Protein AF-A0A0F9WFF9-F1 (afdb_monomer_lite)

Foldseek 3Di:
DKDKDWADKDKDFAADDDPDVPDPCPPVVRVVSVVVQVVCVVPPDDRTPDIDTDTDIFMADPPQRHGFDADPVRQTDPDPVSNVVVVVVVVVVVVVVVVVD

Organism: NCBI:txid412755

pLDDT: mean 79.67, std 13.4, range [52.25, 95.69]

Secondary structure (DSSP, 8-state):
-EEEEEEEEEEEEE------TT-S-HHHHHHHHHHHHHHHHHHT----SEEEEEEEEEEEETTT--B--B-TTS-B-S-HHHHHHHHHHHHHHHHHHHT--

Sequence (101 aa):
MKKTIQDNYRVEIYPAQLIISSVKDINEYDKDICQGILADINRHVDNIGEAEVVCDTKDICTHCESIWETEESGEPVCCNEAIHEWIKEQRKSDEKALLNE

Structure (mmCIF, N/CA/C/O backbone):
data_AF-A0A0F9WFF9-F1
#
_entry.id   AF-A0A0F9WFF9-F1
#
loop_
_atom_site.group_PDB
_atom_site.id
_atom_site.type_symbol
_atom_site.label_atom_id
_atom_site.label_alt_id
_atom_site.label_comp_id
_atom_site.label_asym_id
_atom_site.label_entity_id
_atom_site.label_seq_id
_atom_site.pdbx_PDB_ins_code
_atom_site.Cartn_x
_atom_site.Cartn_y
_atom_site.Cartn_z
_atom_site.occupancy
_atom_site.B_iso_or_equiv
_atom_site.auth_seq_id
_atom_site.auth_comp_id
_atom_site.auth_asym_id
_atom_site.auth_atom_id
_atom_site.pdbx_PDB_model_num
ATOM 1 N N . MET A 1 1 ? 8.803 -4.302 -19.859 1.00 83.94 1 MET A N 1
ATOM 2 C CA . MET A 1 1 ? 7.658 -3.392 -19.644 1.00 83.94 1 MET A CA 1
ATOM 3 C C . MET A 1 1 ? 7.264 -3.372 -18.164 1.00 83.94 1 MET A C 1
ATOM 5 O O . MET A 1 1 ? 7.398 -4.388 -17.485 1.00 83.94 1 MET A O 1
ATOM 9 N N . LYS A 1 2 ? 6.827 -2.210 -17.661 1.00 91.88 2 LYS A N 1
ATOM 10 C CA . LYS A 1 2 ? 6.418 -1.980 -16.264 1.00 91.88 2 LYS A CA 1
ATOM 11 C C . LYS A 1 2 ? 4.912 -2.216 -16.094 1.00 91.88 2 LYS A C 1
ATOM 13 O O . LYS A 1 2 ? 4.130 -1.720 -16.904 1.00 91.88 2 LYS A O 1
ATOM 18 N N . LYS A 1 3 ? 4.499 -2.923 -15.039 1.00 93.06 3 LYS A N 1
ATOM 19 C CA . LYS A 1 3 ? 3.091 -3.096 -14.645 1.00 93.06 3 LYS A CA 1
ATOM 20 C C . LYS A 1 3 ? 2.920 -2.817 -13.154 1.00 93.06 3 LYS A C 1
ATOM 22 O O . LYS A 1 3 ? 3.640 -3.385 -12.344 1.00 93.06 3 LYS A O 1
ATOM 27 N N . THR A 1 4 ? 1.925 -2.011 -12.798 1.00 94.44 4 THR A N 1
ATOM 28 C CA . THR A 1 4 ? 1.524 -1.801 -11.401 1.00 94.44 4 THR A CA 1
ATOM 29 C C . THR A 1 4 ? 0.586 -2.919 -10.950 1.00 94.44 4 THR A C 1
ATOM 31 O O . THR A 1 4 ? -0.373 -3.258 -11.652 1.00 94.44 4 THR A O 1
ATOM 34 N N . ILE A 1 5 ? 0.863 -3.497 -9.785 1.00 90.81 5 ILE A N 1
ATOM 35 C CA . ILE A 1 5 ? 0.024 -4.496 -9.124 1.00 90.81 5 ILE A CA 1
ATOM 36 C C . ILE A 1 5 ? -0.316 -4.055 -7.701 1.00 90.81 5 ILE A C 1
ATOM 38 O O . ILE A 1 5 ? 0.403 -3.268 -7.087 1.00 90.81 5 ILE A O 1
ATOM 42 N N . GLN A 1 6 ? -1.420 -4.592 -7.190 1.00 87.69 6 GLN A N 1
ATOM 43 C CA . GLN A 1 6 ? -1.780 -4.533 -5.781 1.00 87.69 6 GLN A CA 1
ATOM 44 C C . GLN A 1 6 ? -1.611 -5.930 -5.189 1.00 87.69 6 GLN A C 1
ATOM 46 O O . GLN A 1 6 ? -2.147 -6.901 -5.730 1.00 87.69 6 GLN A O 1
ATOM 51 N N . ASP A 1 7 ? -0.845 -6.039 -4.112 1.00 82.12 7 ASP A N 1
ATOM 52 C CA . ASP A 1 7 ? -0.635 -7.283 -3.379 1.00 82.12 7 ASP A CA 1
ATOM 53 C C . ASP A 1 7 ? -0.678 -7.033 -1.863 1.00 82.12 7 ASP A C 1
ATOM 55 O O . ASP A 1 7 ? -0.935 -5.918 -1.413 1.00 82.12 7 ASP A O 1
ATOM 59 N N . ASN A 1 8 ? -0.515 -8.085 -1.055 1.00 84.25 8 ASN A N 1
ATOM 60 C CA . ASN A 1 8 ? -0.510 -7.975 0.411 1.00 84.25 8 ASN A CA 1
ATOM 61 C C . ASN A 1 8 ? -1.748 -7.254 1.000 1.00 84.25 8 ASN A C 1
ATOM 63 O O . ASN A 1 8 ? -1.642 -6.346 1.829 1.00 84.25 8 ASN A O 1
ATOM 67 N N . TYR A 1 9 ? -2.939 -7.656 0.548 1.00 77.81 9 TYR A N 1
ATOM 68 C CA . TYR A 1 9 ? -4.204 -7.167 1.094 1.00 77.81 9 TYR A CA 1
ATOM 69 C C . TYR A 1 9 ? -4.323 -7.526 2.578 1.00 77.81 9 TYR A C 1
ATOM 71 O O . TYR A 1 9 ? -4.203 -8.695 2.952 1.00 77.81 9 TYR A O 1
ATOM 79 N N . ARG A 1 10 ? -4.603 -6.530 3.416 1.00 82.31 10 ARG A N 1
ATOM 80 C CA . ARG A 1 10 ? -4.795 -6.692 4.860 1.00 82.31 10 ARG A CA 1
ATOM 81 C C . ARG A 1 10 ? -5.874 -5.744 5.367 1.00 82.31 10 ARG A C 1
ATOM 83 O O . ARG A 1 10 ? -6.172 -4.733 4.739 1.00 82.31 10 ARG A O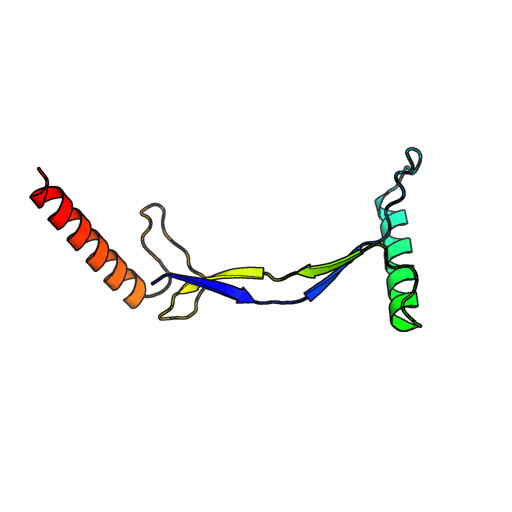 1
ATOM 90 N N . VAL A 1 11 ? -6.458 -6.093 6.506 1.00 73.25 11 VAL A N 1
ATOM 91 C CA . VAL A 1 11 ? -7.364 -5.207 7.238 1.00 73.25 11 VAL A CA 1
ATOM 92 C C . VAL A 1 11 ? -6.559 -4.547 8.345 1.00 73.25 11 VAL A C 1
ATOM 94 O O . VAL A 1 11 ? -5.990 -5.247 9.184 1.00 73.25 11 VAL A O 1
ATOM 97 N N . GLU A 1 12 ? -6.500 -3.222 8.337 1.00 81.62 12 GLU A N 1
ATOM 98 C CA . GLU A 1 12 ? -5.930 -2.439 9.431 1.00 81.62 12 GLU A CA 1
ATOM 99 C C . GLU A 1 12 ? -7.062 -1.892 10.296 1.00 81.62 12 GLU A C 1
ATOM 101 O O . GLU A 1 12 ? -8.089 -1.431 9.795 1.00 81.62 12 GLU A O 1
ATOM 106 N N . ILE A 1 13 ? -6.889 -2.013 11.609 1.00 75.75 13 ILE A N 1
ATOM 107 C CA . ILE A 1 13 ? -7.877 -1.604 12.603 1.00 75.75 13 ILE A CA 1
ATOM 108 C C . ILE A 1 13 ? -7.219 -0.555 13.476 1.00 75.75 13 ILE A C 1
ATOM 110 O O . ILE A 1 13 ? -6.164 -0.806 14.065 1.00 75.75 13 ILE A O 1
ATOM 114 N N . TYR A 1 14 ? -7.870 0.597 13.573 1.00 74.94 14 TYR A N 1
ATOM 115 C CA . TYR A 1 14 ? -7.364 1.726 14.330 1.00 74.94 14 TYR A CA 1
ATOM 116 C C . TYR A 1 14 ? -8.194 1.926 15.601 1.00 74.94 14 TYR A C 1
ATOM 118 O O . TYR A 1 14 ? -9.431 1.892 15.549 1.00 74.94 14 TYR A O 1
ATOM 126 N N . PRO A 1 15 ? -7.546 2.133 16.762 1.00 69.00 15 PRO A N 1
ATOM 127 C CA . PRO A 1 15 ? -8.264 2.515 17.964 1.00 69.00 15 PRO A CA 1
ATOM 128 C C . PRO A 1 15 ? -8.942 3.869 17.769 1.00 69.00 15 PRO A C 1
ATOM 130 O O . PRO A 1 15 ? -8.381 4.773 17.151 1.00 69.00 15 PRO A O 1
ATOM 133 N N . ALA A 1 16 ? -10.133 4.036 18.344 1.00 70.81 16 ALA A N 1
ATOM 134 C CA . ALA A 1 16 ? -10.769 5.344 18.409 1.00 70.81 16 ALA A CA 1
ATOM 135 C C . ALA A 1 16 ? -9.883 6.297 19.230 1.00 70.81 16 ALA A C 1
ATOM 137 O O . ALA A 1 16 ? -9.811 6.198 20.456 1.00 70.81 16 ALA A O 1
ATOM 138 N N . GLN A 1 17 ? -9.189 7.213 18.553 1.00 66.00 17 GLN A N 1
ATOM 139 C CA . GLN A 1 17 ? -8.352 8.204 19.218 1.00 66.00 17 GLN A CA 1
ATOM 140 C C . GLN A 1 17 ? -9.237 9.283 19.845 1.00 66.00 17 GLN A C 1
ATOM 142 O O . GLN A 1 17 ? -9.837 10.109 19.157 1.00 66.00 17 GLN A O 1
ATOM 147 N N . LEU A 1 18 ? -9.304 9.308 21.174 1.00 58.97 18 LEU A N 1
ATOM 148 C CA . LEU A 1 18 ? -9.794 10.477 21.892 1.00 58.97 18 LEU A CA 1
ATOM 149 C C . LEU A 1 18 ? -8.642 11.481 21.970 1.00 58.97 18 LEU A C 1
ATOM 151 O O . LEU A 1 18 ? -7.631 11.218 22.618 1.00 58.97 18 LEU A O 1
ATOM 155 N N . ILE A 1 19 ? -8.789 12.644 21.329 1.00 55.03 19 ILE A N 1
ATOM 156 C CA . ILE A 1 19 ? -7.850 13.759 21.506 1.00 55.03 19 ILE A CA 1
ATOM 157 C C . ILE A 1 19 ? -8.011 14.274 22.942 1.00 55.03 19 ILE A C 1
ATOM 159 O O . ILE A 1 19 ? -8.814 15.162 23.224 1.00 55.03 19 ILE A O 1
ATOM 163 N N . ILE A 1 20 ? -7.265 13.681 23.871 1.00 56.06 20 ILE A N 1
ATOM 164 C CA . ILE A 1 20 ? -7.207 14.091 25.270 1.00 56.06 20 ILE A CA 1
ATOM 165 C C . ILE A 1 20 ? -5.878 14.818 25.452 1.00 56.06 20 ILE A C 1
ATOM 167 O O . ILE A 1 20 ? -4.816 14.206 25.525 1.00 56.06 20 ILE A O 1
ATOM 171 N N . SER A 1 21 ? -5.934 16.146 25.545 1.00 54.06 21 SER A N 1
ATOM 172 C CA . SER A 1 21 ? -4.771 17.043 25.649 1.00 54.06 21 SER A CA 1
ATOM 173 C C . SER A 1 21 ? -3.911 16.859 26.913 1.00 54.06 21 SER A C 1
ATOM 175 O O . SER A 1 21 ? -2.991 17.639 27.147 1.00 54.06 21 SER A O 1
ATOM 177 N N . SER A 1 22 ? -4.226 15.888 27.771 1.00 57.81 22 SER A N 1
ATOM 178 C CA . SER A 1 22 ? -3.610 15.670 29.084 1.00 57.81 22 SER A CA 1
ATOM 179 C C . SER A 1 22 ? -2.916 14.313 29.247 1.00 57.81 22 SER A C 1
ATOM 181 O O . SER A 1 22 ? -2.384 14.046 30.328 1.00 57.81 22 SER A O 1
ATOM 183 N N . VAL A 1 23 ? -2.868 13.467 28.212 1.00 59.00 23 VAL A N 1
ATOM 184 C CA . VAL A 1 23 ? -2.145 12.185 28.276 1.00 59.00 23 VAL A CA 1
ATOM 185 C C . VAL A 1 23 ? -0.653 12.439 28.055 1.00 59.00 23 VAL A C 1
ATOM 187 O O . VAL A 1 23 ? -0.233 12.862 26.982 1.00 59.00 23 VAL A O 1
ATOM 190 N N . LYS A 1 24 ? 0.150 12.228 29.105 1.00 56.53 24 LYS A N 1
ATOM 191 C CA . LYS A 1 24 ? 1.603 12.477 29.095 1.00 56.53 24 LYS A CA 1
ATOM 192 C C . LYS A 1 24 ? 2.424 11.364 28.435 1.00 56.53 24 LYS A C 1
ATOM 194 O O . LYS A 1 24 ? 3.540 11.648 28.023 1.00 56.53 24 LYS A O 1
ATOM 199 N N . ASP A 1 25 ? 1.863 10.162 28.294 1.00 58.16 25 ASP A N 1
ATOM 200 C CA . ASP A 1 25 ? 2.512 9.003 27.669 1.00 58.16 25 ASP A CA 1
ATOM 201 C C . ASP A 1 25 ? 1.556 8.311 26.690 1.00 58.16 25 ASP A C 1
ATOM 203 O O . ASP A 1 25 ? 0.845 7.363 27.017 1.00 58.16 25 ASP A O 1
ATOM 207 N N . ILE A 1 26 ? 1.531 8.829 25.462 1.00 61.16 26 ILE A N 1
ATOM 208 C CA . ILE A 1 26 ? 0.663 8.368 24.366 1.00 61.16 26 ILE A CA 1
ATOM 209 C C . ILE A 1 26 ? 0.962 6.898 24.003 1.00 61.16 26 ILE A C 1
ATOM 211 O O . ILE A 1 26 ? 0.050 6.126 23.733 1.00 61.16 26 ILE A O 1
ATOM 215 N N . ASN A 1 27 ? 2.225 6.469 24.111 1.00 62.28 27 ASN A N 1
ATOM 216 C CA . ASN A 1 27 ? 2.659 5.131 23.691 1.00 62.28 27 ASN A CA 1
ATOM 217 C C . ASN A 1 27 ? 2.142 3.982 24.577 1.00 62.28 27 ASN A C 1
ATOM 219 O O . ASN A 1 27 ? 1.895 2.889 24.070 1.00 62.28 27 ASN A O 1
ATOM 223 N N . GLU A 1 28 ? 2.018 4.184 25.893 1.00 65.50 28 GLU A N 1
ATOM 224 C CA . GLU A 1 28 ? 1.519 3.138 26.804 1.00 65.50 28 GLU A CA 1
ATOM 225 C C . GLU A 1 28 ? -0.014 3.052 26.747 1.00 65.50 28 GLU A C 1
ATOM 227 O O . GLU A 1 28 ? -0.573 1.958 26.713 1.00 65.50 28 GLU A O 1
ATOM 232 N N . TYR A 1 29 ? -0.678 4.201 26.597 1.00 67.38 29 TYR A N 1
ATOM 233 C CA . TYR A 1 29 ? -2.121 4.297 26.381 1.00 67.38 29 TYR A CA 1
ATOM 234 C C . TYR A 1 29 ? -2.569 3.612 25.080 1.00 67.38 29 TYR A C 1
ATOM 236 O O . TYR A 1 29 ? -3.482 2.785 25.102 1.00 67.38 29 TYR A O 1
ATOM 244 N N . ASP A 1 30 ? -1.890 3.881 23.961 1.00 64.88 30 ASP A N 1
ATOM 245 C CA . ASP A 1 30 ? -2.213 3.261 22.670 1.00 64.88 30 ASP A CA 1
ATOM 246 C C . ASP A 1 30 ? -2.018 1.738 22.706 1.00 64.88 30 ASP A C 1
ATOM 248 O O . ASP A 1 30 ? -2.811 0.986 22.133 1.00 64.88 30 ASP A O 1
ATOM 252 N N . LYS A 1 31 ? -0.996 1.262 23.429 1.00 68.44 31 LYS A N 1
ATOM 253 C CA . LYS A 1 31 ? -0.717 -0.168 23.594 1.00 68.44 31 LYS A CA 1
ATOM 254 C C . LYS A 1 31 ? -1.834 -0.886 24.356 1.00 68.44 31 LYS A C 1
ATOM 256 O O . LYS A 1 31 ? -2.261 -1.953 23.912 1.00 68.44 31 LYS A O 1
ATOM 261 N N . ASP A 1 32 ? -2.313 -0.314 25.458 1.00 70.25 32 ASP A N 1
ATOM 262 C CA . ASP A 1 32 ? -3.404 -0.891 26.254 1.00 70.25 32 ASP A CA 1
ATOM 263 C C . ASP A 1 32 ? -4.719 -0.935 25.464 1.00 70.25 32 ASP A C 1
ATOM 265 O O . ASP A 1 32 ? -5.428 -1.946 25.492 1.00 70.25 32 ASP A O 1
ATOM 269 N N . ILE A 1 33 ? -5.015 0.107 24.677 1.00 68.94 33 ILE A N 1
ATOM 270 C CA . ILE A 1 33 ? -6.181 0.094 23.784 1.00 68.94 33 ILE A CA 1
ATOM 271 C C . ILE A 1 33 ? -6.032 -0.994 22.716 1.00 68.94 33 ILE A C 1
ATOM 273 O O . ILE A 1 33 ? -6.969 -1.762 22.499 1.00 68.94 33 ILE A O 1
ATOM 277 N N . CYS A 1 34 ? -4.864 -1.116 22.078 1.00 71.44 34 CYS A N 1
ATOM 278 C CA . CYS A 1 34 ? -4.620 -2.161 21.080 1.00 71.44 34 CYS A CA 1
ATOM 279 C C . CYS A 1 34 ? -4.798 -3.575 21.661 1.00 71.44 34 CYS A C 1
ATOM 281 O O . CYS A 1 34 ? -5.349 -4.454 20.996 1.00 71.44 34 CYS A O 1
ATOM 283 N N . GLN A 1 35 ? -4.372 -3.808 22.907 1.00 74.44 35 GLN A N 1
ATOM 284 C CA . GLN A 1 35 ? -4.582 -5.089 23.591 1.00 74.44 35 GLN A CA 1
ATOM 285 C C . GLN A 1 35 ? -6.063 -5.355 23.895 1.00 74.44 35 GLN A C 1
ATOM 287 O O . GLN A 1 35 ? -6.523 -6.487 23.729 1.00 74.44 35 GLN A O 1
ATOM 292 N N . GLY A 1 36 ? -6.818 -4.326 24.289 1.00 70.31 36 GLY A N 1
ATOM 293 C CA . GLY A 1 36 ? -8.271 -4.407 24.466 1.00 70.31 36 GLY A CA 1
ATOM 294 C C . GLY A 1 36 ? -9.000 -4.730 23.160 1.00 70.31 36 GLY A C 1
ATOM 295 O O . GLY A 1 36 ? -9.787 -5.673 23.118 1.00 70.31 36 GLY A O 1
ATOM 296 N N . ILE A 1 37 ? -8.654 -4.036 22.071 1.00 68.62 37 ILE A N 1
ATOM 297 C CA . ILE A 1 37 ? -9.168 -4.305 20.719 1.00 68.62 37 ILE A CA 1
ATOM 298 C C . ILE A 1 37 ? -8.878 -5.747 20.307 1.00 68.62 37 ILE A C 1
ATOM 300 O O . ILE A 1 37 ? -9.767 -6.430 19.811 1.00 68.62 37 ILE A O 1
ATOM 304 N N . LEU A 1 38 ? -7.665 -6.251 20.553 1.00 72.31 38 LEU A N 1
ATOM 305 C CA . LEU A 1 38 ? -7.319 -7.641 20.259 1.00 72.31 38 LEU A CA 1
ATOM 306 C C . LEU A 1 38 ? -8.193 -8.625 21.053 1.00 72.31 38 LEU A C 1
ATOM 308 O O . LEU A 1 38 ? -8.671 -9.615 20.500 1.00 72.31 38 LEU A O 1
ATOM 312 N N . ALA A 1 39 ? -8.416 -8.371 22.343 1.00 71.94 39 ALA A N 1
ATOM 313 C CA . ALA A 1 39 ? -9.278 -9.208 23.174 1.00 71.94 39 ALA A CA 1
ATOM 314 C C . ALA A 1 39 ? -10.744 -9.170 22.708 1.00 71.94 39 ALA A C 1
ATOM 316 O O . ALA A 1 39 ? -11.388 -10.217 22.656 1.00 71.94 39 ALA A O 1
ATOM 317 N N . ASP A 1 40 ? -11.257 -8.002 22.318 1.00 71.44 40 ASP A N 1
ATOM 318 C CA . ASP A 1 40 ? -12.634 -7.841 21.849 1.00 71.44 40 ASP A CA 1
ATOM 319 C C . ASP A 1 40 ? -12.848 -8.386 20.437 1.00 71.44 40 ASP A C 1
ATOM 321 O O . ASP A 1 40 ? -13.875 -9.028 20.207 1.00 71.44 40 ASP A O 1
ATOM 325 N N . ILE A 1 41 ? -11.875 -8.248 19.528 1.00 71.94 41 ILE A N 1
ATOM 326 C CA . ILE A 1 41 ? -11.902 -8.913 18.218 1.00 71.94 41 ILE A CA 1
ATOM 327 C C . ILE A 1 41 ? -12.022 -10.423 18.395 1.00 71.94 41 ILE A C 1
ATOM 329 O O . ILE A 1 41 ? -12.851 -11.075 17.764 1.00 71.94 41 ILE A O 1
ATOM 333 N N . ASN A 1 42 ? -11.216 -10.979 19.299 1.00 67.19 42 ASN A N 1
ATOM 334 C CA . ASN A 1 42 ? -11.242 -12.406 19.595 1.00 67.19 42 ASN A CA 1
ATOM 335 C C . ASN A 1 42 ? -12.549 -12.855 20.262 1.00 67.19 42 ASN A C 1
ATOM 337 O O . ASN A 1 42 ? -12.878 -14.040 20.2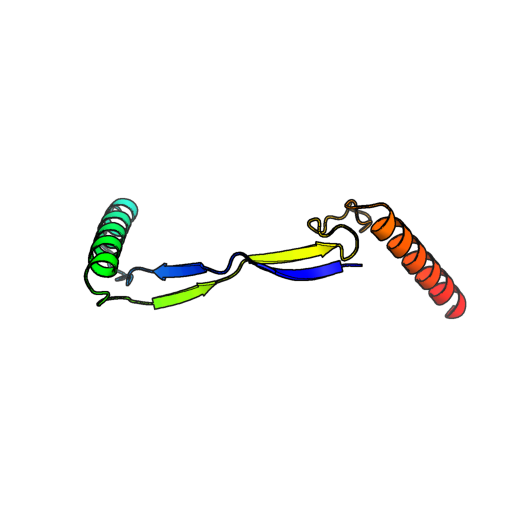19 1.00 67.19 42 ASN A O 1
ATOM 341 N N . ARG A 1 43 ? -13.277 -11.936 20.906 1.00 59.59 43 ARG A N 1
ATOM 342 C CA . ARG A 1 43 ? -14.464 -12.251 21.700 1.00 59.59 43 ARG A CA 1
ATOM 343 C C . ARG A 1 43 ? -15.761 -12.080 20.909 1.00 59.59 43 ARG A C 1
ATOM 345 O O . ARG A 1 43 ? -16.550 -13.017 20.911 1.00 59.59 43 ARG A O 1
ATOM 352 N N . HIS A 1 44 ? -15.983 -10.940 20.245 1.00 61.94 44 HIS A N 1
ATOM 353 C CA . HIS A 1 44 ? -17.247 -10.605 19.550 1.00 61.94 44 HIS A CA 1
ATOM 354 C C . HIS A 1 44 ? -17.144 -9.510 18.461 1.00 61.94 44 HIS A C 1
ATOM 356 O O . HIS A 1 44 ? -18.006 -9.461 17.592 1.00 61.94 44 HIS A O 1
ATOM 362 N N . VAL A 1 45 ? -16.118 -8.655 18.521 1.00 62.94 45 VAL A N 1
ATOM 363 C CA . VAL A 1 45 ? -15.916 -7.399 17.773 1.00 62.94 45 VAL A CA 1
ATOM 364 C C . VAL A 1 45 ? -17.095 -6.402 17.855 1.00 62.94 45 VAL A C 1
ATOM 366 O O . VAL A 1 45 ? -17.832 -6.225 16.893 1.00 62.94 45 VAL A O 1
ATOM 369 N N . ASP A 1 46 ? -17.196 -5.669 18.969 1.00 60.34 46 ASP A N 1
ATOM 370 C CA . ASP A 1 46 ? -17.831 -4.337 19.025 1.00 60.34 46 ASP A CA 1
ATOM 371 C C . ASP A 1 46 ? -16.787 -3.302 19.508 1.00 60.34 46 ASP A C 1
ATOM 373 O O . ASP A 1 46 ? -15.805 -3.679 20.148 1.00 60.34 46 ASP A O 1
ATOM 377 N N . ASN A 1 47 ? -17.017 -2.004 19.239 1.00 52.25 47 ASN A N 1
ATOM 378 C CA . ASN A 1 47 ? -16.157 -0.843 19.572 1.00 52.25 47 ASN A CA 1
ATOM 379 C C . ASN A 1 47 ? -14.950 -0.570 18.631 1.00 52.25 47 ASN A C 1
ATOM 381 O O . ASN A 1 47 ? -13.933 -0.019 19.055 1.00 52.25 47 ASN A O 1
ATOM 385 N N . ILE A 1 48 ? -15.073 -0.909 17.339 1.00 65.31 48 ILE A N 1
ATOM 386 C CA . ILE A 1 48 ? -14.150 -0.460 16.277 1.00 65.31 48 ILE A CA 1
ATOM 387 C C . ILE A 1 48 ? -14.451 0.999 15.910 1.00 65.31 48 ILE A C 1
ATOM 389 O O . ILE A 1 48 ? -15.596 1.334 15.609 1.00 65.31 48 ILE A O 1
ATOM 393 N N . GLY A 1 49 ? -13.417 1.848 15.902 1.00 63.19 49 GLY A N 1
ATOM 394 C CA . GLY A 1 49 ? -13.511 3.221 15.398 1.00 63.19 49 GLY A CA 1
ATOM 395 C C . GLY A 1 49 ? -13.530 3.272 13.870 1.00 63.19 49 GLY A C 1
ATOM 396 O O . GLY A 1 49 ? -14.430 3.868 13.287 1.00 63.19 49 GLY A O 1
ATOM 397 N N . GLU A 1 50 ? -12.569 2.597 13.233 1.00 66.75 50 GLU A N 1
ATOM 398 C CA . GLU A 1 50 ? -12.461 2.464 11.778 1.00 66.75 50 GLU A CA 1
ATOM 399 C C . GLU A 1 50 ? -11.711 1.170 11.412 1.00 66.75 50 GLU A C 1
ATOM 401 O O . GLU A 1 50 ? -10.804 0.737 12.132 1.00 66.75 50 GLU A O 1
ATOM 406 N N . ALA A 1 51 ? -12.114 0.538 10.308 1.00 73.25 51 ALA A N 1
ATOM 407 C CA . ALA A 1 51 ? -11.438 -0.614 9.724 1.00 73.25 51 ALA A CA 1
ATOM 408 C C . ALA A 1 51 ? -11.325 -0.410 8.214 1.00 73.25 51 ALA A C 1
ATOM 410 O O . ALA A 1 51 ? -12.334 -0.202 7.536 1.00 73.25 51 ALA A O 1
ATOM 411 N N . GLU A 1 52 ? -10.109 -0.510 7.692 1.00 73.50 52 GLU A N 1
ATOM 412 C CA . GLU A 1 52 ? -9.827 -0.279 6.278 1.00 73.50 52 GLU A CA 1
ATOM 413 C C . GLU A 1 52 ? -9.156 -1.500 5.657 1.00 73.50 52 GLU A C 1
ATOM 415 O O . GLU A 1 52 ? -8.297 -2.144 6.264 1.00 73.50 52 GLU A O 1
ATOM 420 N N . VAL A 1 53 ? -9.540 -1.818 4.419 1.00 73.06 53 VAL A N 1
ATOM 421 C CA . VAL A 1 53 ? -8.774 -2.751 3.591 1.00 73.06 53 VAL A CA 1
ATOM 422 C C . VAL A 1 53 ? -7.671 -1.956 2.919 1.00 73.06 53 VAL A C 1
ATOM 424 O O . VAL A 1 53 ? -7.939 -1.121 2.056 1.00 73.06 53 VAL A O 1
ATOM 427 N N . VAL A 1 54 ? -6.433 -2.258 3.278 1.00 84.25 54 VAL A N 1
ATOM 428 C CA . VAL A 1 54 ? -5.249 -1.676 2.656 1.00 84.25 54 VAL A CA 1
ATOM 429 C C . VAL A 1 54 ? -4.512 -2.747 1.856 1.00 84.25 54 VAL A C 1
ATOM 431 O O . VAL A 1 54 ? -4.617 -3.946 2.125 1.00 84.25 54 VAL A O 1
ATOM 434 N N . CYS A 1 55 ? -3.773 -2.322 0.840 1.00 83.50 55 CYS A N 1
ATOM 435 C CA . CYS A 1 55 ? -2.919 -3.191 0.041 1.00 83.50 55 CYS A CA 1
ATOM 436 C C . CYS A 1 55 ? -1.628 -2.461 -0.301 1.00 83.50 55 CYS A C 1
ATOM 438 O O . CYS A 1 55 ? -1.591 -1.227 -0.351 1.00 83.50 55 CYS A O 1
ATOM 440 N N . ASP A 1 56 ? -0.576 -3.226 -0.553 1.00 89.69 56 ASP A N 1
ATOM 441 C CA . ASP A 1 56 ? 0.668 -2.667 -1.045 1.00 89.69 56 ASP A 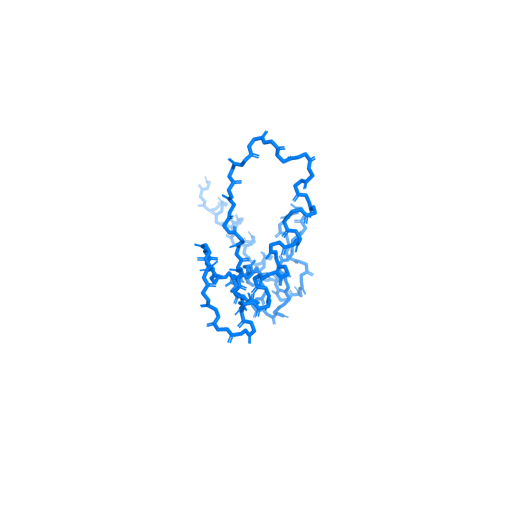CA 1
ATOM 442 C C . ASP A 1 56 ? 0.535 -2.471 -2.555 1.00 89.69 56 ASP A C 1
ATOM 444 O O . ASP A 1 56 ? 0.062 -3.343 -3.284 1.00 89.69 56 ASP A O 1
ATOM 448 N N . THR A 1 57 ? 0.948 -1.302 -3.036 1.00 91.44 57 THR A N 1
ATOM 449 C CA . THR A 1 57 ? 1.041 -1.033 -4.472 1.00 91.44 57 THR A CA 1
ATOM 450 C C . THR A 1 57 ? 2.497 -1.160 -4.881 1.00 91.44 57 THR A C 1
ATOM 452 O O . THR A 1 57 ? 3.353 -0.449 -4.354 1.00 91.44 57 THR A O 1
ATOM 455 N N . LYS A 1 58 ? 2.782 -2.074 -5.809 1.00 92.56 58 LYS A N 1
ATOM 456 C CA . LYS A 1 58 ? 4.136 -2.334 -6.306 1.00 92.56 58 LYS A CA 1
ATOM 457 C C . LYS A 1 58 ? 4.157 -2.264 -7.815 1.00 92.56 58 LYS A C 1
ATOM 459 O O . LYS A 1 58 ? 3.253 -2.745 -8.496 1.00 92.56 58 LYS A O 1
ATOM 464 N N . ASP A 1 59 ? 5.232 -1.705 -8.335 1.00 94.94 59 ASP A N 1
ATOM 465 C CA . ASP A 1 59 ? 5.539 -1.800 -9.746 1.00 94.94 59 ASP A CA 1
ATOM 466 C C . ASP A 1 59 ? 6.429 -3.015 -9.985 1.00 94.94 59 ASP A C 1
ATOM 468 O O . ASP A 1 59 ? 7.426 -3.195 -9.290 1.00 94.94 59 ASP A O 1
ATOM 472 N N . ILE A 1 60 ? 6.070 -3.850 -10.958 1.00 94.38 60 ILE A N 1
ATOM 473 C CA . ILE A 1 60 ? 6.803 -5.067 -11.310 1.00 94.38 60 ILE A CA 1
ATOM 474 C C . ILE A 1 60 ? 7.139 -5.110 -12.800 1.00 94.38 60 ILE A C 1
ATOM 476 O O . ILE A 1 60 ? 6.488 -4.479 -13.642 1.00 94.38 60 ILE A O 1
ATOM 480 N N . CYS A 1 61 ? 8.158 -5.891 -13.136 1.00 94.94 61 CYS A N 1
ATOM 481 C CA . CYS A 1 61 ? 8.492 -6.222 -14.511 1.00 94.94 61 CYS A CA 1
ATOM 482 C C . CYS A 1 61 ? 7.532 -7.271 -15.073 1.00 94.94 61 CYS A C 1
ATOM 484 O O . CYS A 1 61 ? 7.331 -8.324 -14.480 1.00 94.94 61 CYS A O 1
ATOM 486 N N . THR A 1 62 ? 6.992 -7.037 -16.268 1.00 93.69 62 THR A N 1
ATOM 487 C CA . THR A 1 62 ? 6.131 -8.016 -16.953 1.00 93.69 62 THR A CA 1
ATOM 488 C C . THR A 1 62 ? 6.870 -9.262 -17.443 1.00 93.69 62 THR A C 1
ATOM 490 O O . THR A 1 62 ? 6.215 -10.223 -17.827 1.00 93.69 62 THR A O 1
ATOM 493 N N . HIS A 1 63 ? 8.206 -9.233 -17.493 1.00 93.69 63 HIS A N 1
ATOM 494 C CA . HIS A 1 63 ? 9.022 -10.332 -18.025 1.00 93.69 63 HIS A CA 1
ATOM 495 C C . HIS A 1 63 ? 9.541 -11.262 -16.938 1.00 93.69 63 HIS A C 1
ATOM 497 O O . HIS A 1 63 ? 9.512 -12.475 -17.110 1.00 93.69 63 HIS A O 1
ATOM 503 N N . CYS A 1 64 ? 10.014 -10.696 -15.827 1.00 93.69 64 CYS A N 1
ATOM 504 C CA . CYS A 1 64 ? 10.624 -11.458 -14.736 1.00 93.69 64 CYS A CA 1
ATOM 505 C C . CYS A 1 64 ? 9.874 -11.348 -13.402 1.00 93.69 64 CYS A C 1
ATOM 507 O O . CYS A 1 64 ? 10.346 -11.896 -12.411 1.00 93.69 64 CYS A O 1
ATOM 509 N N . GLU A 1 65 ? 8.762 -10.602 -13.353 1.00 91.62 65 GLU A N 1
ATOM 510 C CA . GLU A 1 65 ? 7.897 -10.392 -12.173 1.00 91.62 65 GLU A CA 1
ATOM 511 C C . GLU A 1 65 ? 8.587 -9.776 -10.943 1.00 91.62 65 GLU A C 1
ATOM 513 O O . GLU A 1 65 ? 7.959 -9.562 -9.909 1.00 91.62 65 GLU A O 1
ATOM 518 N N . SER A 1 66 ? 9.866 -9.422 -11.063 1.00 93.06 66 SER A N 1
ATOM 519 C CA . SER A 1 66 ? 10.626 -8.739 -10.019 1.00 93.06 66 SER A CA 1
ATOM 520 C C . SER A 1 66 ? 10.171 -7.288 -9.869 1.00 93.06 66 SER A C 1
ATOM 522 O O . SER A 1 66 ? 9.625 -6.700 -10.810 1.00 93.06 66 SER A O 1
ATOM 524 N N . ILE A 1 67 ? 10.422 -6.705 -8.691 1.00 92.81 67 ILE A N 1
ATOM 525 C CA . ILE A 1 67 ? 10.139 -5.292 -8.409 1.00 92.81 67 ILE A CA 1
ATOM 526 C C . ILE A 1 67 ? 10.846 -4.421 -9.452 1.00 92.81 67 ILE A C 1
ATOM 528 O O . ILE A 1 67 ? 11.997 -4.661 -9.822 1.00 92.81 67 ILE A O 1
ATOM 532 N N . TRP A 1 68 ? 10.113 -3.444 -9.976 1.00 94.12 68 TRP A N 1
ATOM 533 C CA . TRP A 1 68 ? 10.608 -2.541 -10.997 1.00 94.12 68 TRP A CA 1
ATOM 534 C C . TRP A 1 68 ? 11.533 -1.502 -10.372 1.00 94.12 68 TRP A C 1
ATOM 536 O O . TRP A 1 68 ? 11.085 -0.572 -9.704 1.00 94.12 68 TRP A O 1
ATOM 546 N N . GLU A 1 69 ? 12.820 -1.647 -10.651 1.00 92.62 69 GLU A N 1
ATOM 547 C CA . GLU A 1 69 ? 13.872 -0.726 -10.238 1.00 92.62 69 GLU A CA 1
ATOM 548 C C . GLU A 1 69 ? 14.593 -0.184 -11.474 1.00 92.62 69 GLU A C 1
ATOM 550 O O . GLU A 1 69 ? 14.714 -0.879 -12.492 1.00 92.62 69 GLU A O 1
ATOM 555 N N . THR A 1 70 ? 15.058 1.062 -11.390 1.00 93.94 70 THR A N 1
ATOM 556 C CA . THR A 1 70 ? 15.791 1.737 -12.465 1.00 93.94 70 THR A CA 1
ATOM 557 C C . THR A 1 70 ? 17.049 2.408 -11.937 1.00 93.94 70 THR A C 1
ATOM 559 O O . THR A 1 70 ? 17.059 2.893 -10.805 1.00 93.94 70 THR A O 1
ATOM 562 N N . GLU A 1 71 ? 18.074 2.510 -12.778 1.00 93.44 71 GLU A N 1
ATOM 563 C CA . GLU A 1 71 ? 19.213 3.396 -12.522 1.00 93.44 71 GLU A CA 1
ATOM 564 C C . GLU A 1 71 ? 18.820 4.878 -12.677 1.00 93.44 71 GLU A C 1
ATOM 566 O O . GLU A 1 71 ? 17.712 5.206 -13.112 1.00 93.44 71 GLU A O 1
ATOM 571 N N . GLU A 1 72 ? 19.744 5.795 -12.370 1.00 92.44 72 GLU A N 1
ATOM 572 C CA . GLU A 1 72 ? 19.546 7.245 -12.553 1.00 92.44 72 GLU A CA 1
ATOM 573 C C . GLU A 1 72 ? 19.213 7.626 -14.008 1.00 92.44 72 GLU A C 1
ATOM 575 O O . GLU A 1 72 ? 18.518 8.611 -14.252 1.00 92.44 72 GLU A O 1
ATOM 580 N N . SER A 1 73 ? 19.663 6.824 -14.979 1.00 88.81 73 SER A N 1
ATOM 581 C CA . SER A 1 73 ? 19.361 6.970 -16.410 1.00 88.81 73 SER A CA 1
ATOM 582 C C . SER A 1 73 ? 17.913 6.612 -16.780 1.00 88.81 73 SER A C 1
ATOM 584 O O . SER A 1 73 ? 17.488 6.848 -17.914 1.00 88.81 73 SER A O 1
ATOM 586 N N . GLY A 1 74 ? 17.155 6.017 -15.853 1.00 89.62 74 GLY A N 1
ATOM 587 C CA . GLY A 1 74 ? 15.842 5.428 -16.109 1.00 89.62 74 GLY A CA 1
ATOM 588 C C . GLY A 1 74 ? 15.894 4.034 -16.748 1.00 89.62 74 GLY A C 1
ATOM 589 O O . GLY A 1 74 ? 14.839 3.495 -17.085 1.00 89.62 74 GLY A O 1
ATOM 590 N N . GLU A 1 75 ? 17.083 3.445 -16.919 1.00 92.69 75 GLU A N 1
ATOM 591 C CA . GLU A 1 75 ? 17.258 2.077 -17.420 1.00 92.69 75 GLU A CA 1
ATOM 592 C C . GLU A 1 75 ? 16.791 1.049 -16.373 1.00 92.69 75 GLU A C 1
ATOM 594 O O . GLU A 1 75 ? 17.199 1.142 -15.213 1.00 92.69 75 GLU A O 1
ATOM 599 N N . PRO A 1 76 ? 15.932 0.074 -16.731 1.00 94.06 76 PRO A N 1
ATOM 600 C CA . PRO A 1 76 ? 15.489 -0.956 -15.796 1.00 94.06 76 PRO A CA 1
ATOM 601 C C . PRO A 1 76 ? 16.599 -1.964 -15.482 1.00 94.06 76 PRO A C 1
ATOM 603 O O . PRO A 1 76 ? 17.232 -2.480 -16.393 1.00 94.06 76 PRO A O 1
ATOM 606 N N . VAL A 1 77 ? 16.760 -2.345 -14.211 1.00 95.06 77 VAL A N 1
ATOM 607 C CA . VAL A 1 77 ? 17.857 -3.247 -13.775 1.00 95.06 77 VAL A CA 1
ATOM 608 C C . VAL A 1 77 ? 17.434 -4.700 -13.532 1.00 95.06 77 VAL A C 1
ATOM 610 O O . VAL A 1 77 ? 18.244 -5.551 -13.178 1.00 95.06 77 VAL A O 1
ATOM 613 N N . CYS A 1 78 ? 16.149 -5.008 -13.706 1.00 91.75 78 CYS A N 1
ATOM 614 C CA . CYS A 1 78 ? 15.570 -6.275 -13.251 1.00 91.75 78 CYS A CA 1
ATOM 615 C C . CYS A 1 78 ? 15.840 -7.493 -14.159 1.00 91.75 78 CYS A C 1
ATOM 617 O O . CYS A 1 78 ? 15.871 -8.618 -13.662 1.00 91.75 78 CYS A O 1
ATOM 619 N N . CYS A 1 79 ? 15.970 -7.319 -15.480 1.00 93.56 79 CYS A N 1
ATOM 620 C CA . CYS A 1 79 ? 16.260 -8.404 -16.432 1.00 93.56 79 CYS A CA 1
ATOM 621 C C . CYS A 1 79 ? 16.672 -7.867 -17.812 1.00 93.56 79 CYS A C 1
ATOM 623 O O . CYS A 1 79 ? 16.344 -6.736 -18.179 1.00 93.56 79 CYS A O 1
ATOM 625 N N . ASN A 1 80 ? 17.325 -8.715 -18.610 1.00 95.50 80 ASN A N 1
ATOM 626 C CA . ASN A 1 80 ? 17.786 -8.366 -19.957 1.00 95.50 80 ASN A CA 1
ATOM 627 C C . ASN A 1 80 ? 16.628 -8.028 -20.904 1.00 95.50 80 ASN A C 1
ATOM 629 O O . ASN A 1 80 ? 16.758 -7.152 -21.753 1.00 95.50 80 ASN A O 1
ATOM 633 N N . GLU A 1 81 ? 15.483 -8.693 -20.767 1.00 95.69 81 GLU A N 1
ATOM 634 C CA . GLU A 1 81 ? 14.292 -8.448 -21.580 1.00 95.69 81 GLU A CA 1
ATOM 635 C C . GLU A 1 81 ? 13.755 -7.029 -21.366 1.00 95.69 81 GLU A C 1
ATOM 637 O O . GLU A 1 81 ? 13.414 -6.342 -22.331 1.00 95.69 81 GLU A O 1
ATOM 642 N N . ALA A 1 82 ? 13.735 -6.559 -20.114 1.00 93.00 82 ALA A N 1
ATOM 643 C CA . ALA A 1 82 ? 13.339 -5.193 -19.793 1.00 93.00 82 ALA A CA 1
ATOM 644 C C . ALA A 1 82 ? 14.336 -4.166 -20.351 1.00 93.00 82 ALA A C 1
ATOM 646 O O . ALA A 1 82 ? 13.906 -3.169 -20.931 1.00 93.00 82 ALA A O 1
ATOM 647 N N . ILE A 1 83 ? 15.641 -4.437 -20.238 1.00 94.25 83 ILE A N 1
ATOM 648 C CA . ILE A 1 83 ? 16.706 -3.587 -20.796 1.00 94.25 83 ILE A CA 1
ATOM 649 C C . ILE A 1 83 ? 16.580 -3.499 -22.322 1.00 94.25 83 ILE A C 1
ATOM 651 O O . ILE A 1 83 ? 16.573 -2.413 -22.898 1.00 94.25 83 ILE A O 1
ATOM 655 N N . HIS A 1 84 ? 16.421 -4.635 -23.002 1.00 94.62 84 HIS A N 1
ATOM 656 C CA . HIS A 1 84 ? 16.298 -4.681 -24.459 1.00 94.62 84 HIS A CA 1
ATOM 657 C C . HIS A 1 84 ? 15.082 -3.905 -24.975 1.00 94.62 84 HIS A C 1
ATOM 659 O O . HIS A 1 84 ? 15.177 -3.221 -25.998 1.00 94.62 84 HIS A O 1
ATOM 665 N N . GLU A 1 85 ? 13.941 -4.002 -24.292 1.00 92.44 85 GLU A N 1
ATOM 666 C CA . GLU A 1 85 ? 1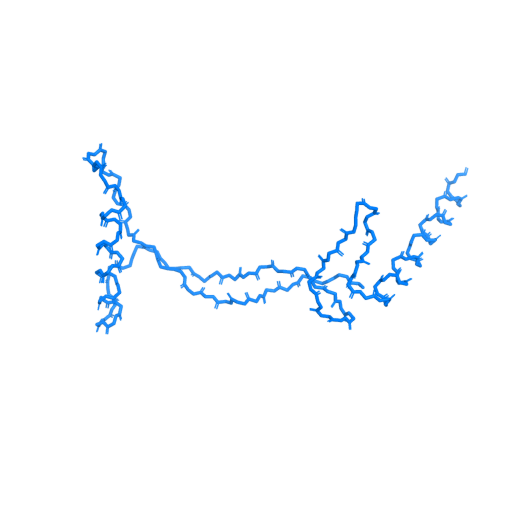2.764 -3.204 -24.633 1.00 92.44 85 GLU A CA 1
ATOM 667 C C . GLU A 1 85 ? 13.009 -1.713 -24.430 1.00 92.44 85 GLU A C 1
ATOM 669 O O . GLU A 1 85 ? 12.712 -0.933 -25.334 1.00 92.44 85 GLU A O 1
ATO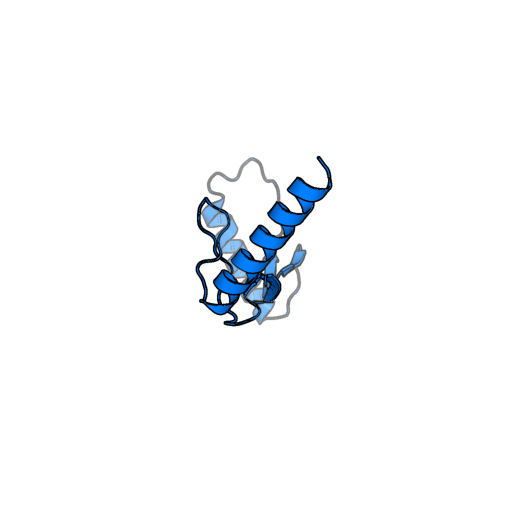M 674 N N . TRP A 1 86 ? 13.611 -1.328 -23.304 1.00 92.62 86 TRP A N 1
ATOM 675 C CA . TRP A 1 86 ? 13.941 0.064 -23.013 1.00 92.62 86 TRP A CA 1
ATOM 676 C C . TRP A 1 86 ? 14.867 0.664 -24.082 1.00 92.62 86 TRP A C 1
ATOM 678 O O . TRP A 1 86 ? 14.557 1.708 -24.654 1.00 92.62 86 TRP A O 1
ATOM 688 N N . ILE A 1 87 ? 15.935 -0.045 -24.469 1.00 93.19 87 ILE A N 1
ATOM 689 C CA . ILE A 1 87 ? 16.840 0.378 -25.556 1.00 93.19 87 ILE A CA 1
ATOM 690 C C . ILE A 1 87 ? 16.068 0.569 -26.868 1.00 93.19 87 ILE A C 1
ATOM 692 O O . ILE A 1 87 ? 16.313 1.513 -27.625 1.00 93.19 87 ILE A O 1
ATOM 696 N N . LYS A 1 88 ? 15.137 -0.340 -27.171 1.00 92.81 88 LYS A N 1
ATOM 697 C CA . LYS A 1 88 ? 14.327 -0.273 -28.391 1.00 92.81 88 LYS A CA 1
ATOM 698 C C . LYS A 1 88 ? 13.378 0.926 -28.381 1.00 92.81 88 LYS A C 1
ATOM 700 O O . LYS A 1 88 ? 13.134 1.499 -29.441 1.00 92.81 88 LYS A O 1
ATOM 705 N N . GLU A 1 89 ? 12.830 1.288 -27.227 1.00 90.81 89 GLU A N 1
ATOM 706 C CA . GLU A 1 89 ? 11.979 2.469 -27.062 1.00 90.81 89 GLU A CA 1
ATOM 707 C C . GLU A 1 89 ? 12.777 3.766 -27.194 1.00 90.81 89 GLU A C 1
ATOM 709 O O . GLU A 1 89 ? 12.344 4.654 -27.930 1.00 90.81 89 GLU A O 1
ATOM 714 N N . GLN A 1 90 ? 13.970 3.836 -26.598 1.00 91.38 90 GLN A N 1
ATOM 715 C CA . GLN A 1 90 ? 14.843 5.006 -26.716 1.00 91.38 90 GLN A CA 1
ATOM 716 C C . GLN A 1 90 ? 15.238 5.279 -28.166 1.00 91.38 90 GLN A C 1
ATOM 718 O O . GLN A 1 90 ? 15.013 6.375 -28.669 1.00 91.38 90 GLN A O 1
ATOM 723 N N . ARG A 1 91 ? 15.680 4.251 -28.903 1.00 91.31 91 ARG A N 1
ATOM 724 C CA . ARG A 1 91 ? 16.015 4.397 -30.332 1.00 91.31 91 ARG A CA 1
ATOM 725 C C . ARG A 1 91 ? 14.847 4.927 -31.160 1.00 91.31 91 ARG A C 1
ATOM 727 O O . ARG A 1 91 ? 15.037 5.787 -32.010 1.00 91.31 91 ARG A O 1
ATOM 734 N N . LYS A 1 92 ? 13.629 4.438 -30.902 1.00 89.94 92 LYS A N 1
ATOM 735 C CA . LYS A 1 92 ? 12.423 4.931 -31.586 1.00 89.94 92 LYS A CA 1
ATOM 736 C C . LYS A 1 92 ? 12.111 6.382 -31.232 1.00 89.94 92 LYS A C 1
ATOM 738 O O . LYS A 1 92 ? 11.609 7.113 -32.082 1.00 89.94 92 LYS A O 1
ATOM 743 N N . SER A 1 93 ? 12.341 6.777 -29.981 1.00 87.44 93 SER A N 1
ATOM 744 C CA . SER A 1 93 ? 12.160 8.156 -29.531 1.00 87.44 93 SER A CA 1
ATOM 745 C C . SER A 1 93 ? 13.151 9.087 -30.229 1.00 87.44 93 SER A C 1
ATOM 747 O O . SER A 1 93 ? 12.735 10.099 -30.789 1.00 87.44 93 SER A O 1
ATOM 749 N N . ASP A 1 94 ? 14.424 8.694 -30.289 1.00 88.38 94 ASP A N 1
ATOM 750 C CA . ASP A 1 94 ? 15.491 9.449 -30.951 1.00 88.38 94 ASP A CA 1
ATOM 751 C C . ASP A 1 94 ? 15.238 9.585 -32.461 1.00 88.38 94 ASP A C 1
ATOM 753 O O . ASP A 1 94 ? 15.290 10.684 -33.011 1.00 88.38 94 ASP A O 1
ATOM 757 N N . GLU A 1 95 ? 14.872 8.489 -33.137 1.00 88.38 95 GLU A N 1
ATOM 758 C CA . GLU A 1 95 ? 14.490 8.503 -34.557 1.00 88.38 95 GLU A CA 1
ATOM 759 C C . GLU A 1 95 ? 13.294 9.430 -34.816 1.00 88.38 95 GLU A C 1
ATOM 761 O O . GLU A 1 95 ? 13.266 10.166 -35.803 1.00 88.38 95 GLU A O 1
ATOM 766 N N . LYS A 1 96 ? 12.301 9.425 -33.920 1.00 87.44 96 LYS A N 1
ATOM 767 C CA . LYS A 1 96 ? 11.136 10.307 -34.022 1.00 87.44 96 LYS A CA 1
ATOM 768 C C . LYS A 1 96 ? 11.501 11.769 -33.765 1.00 87.44 96 LYS A C 1
ATOM 770 O O . LYS A 1 96 ? 10.898 12.637 -34.391 1.00 87.44 96 LYS A O 1
ATOM 775 N N . ALA A 1 97 ? 12.438 12.059 -32.867 1.00 85.81 97 ALA A N 1
ATOM 776 C CA . ALA A 1 97 ? 12.905 13.421 -32.625 1.00 85.81 97 ALA A CA 1
ATOM 777 C C . ALA A 1 97 ? 13.578 13.999 -33.881 1.00 85.81 97 ALA A C 1
ATOM 779 O O . ALA A 1 97 ? 13.199 15.077 -34.322 1.00 85.81 97 ALA A O 1
ATOM 780 N N . LEU A 1 98 ? 14.450 13.220 -34.530 1.00 83.06 98 LEU A N 1
ATOM 781 C CA . LEU A 1 98 ? 15.166 13.614 -35.753 1.00 83.06 98 LEU A CA 1
ATOM 782 C C . LEU A 1 98 ? 14.262 13.819 -36.980 1.00 83.06 98 LEU A C 1
ATOM 784 O O . LEU A 1 98 ? 14.637 14.520 -37.912 1.00 83.06 98 LEU A O 1
ATOM 788 N N . LEU A 1 99 ? 13.089 13.181 -37.018 1.00 78.69 99 LEU A N 1
ATOM 789 C CA . LEU A 1 99 ? 12.111 13.332 -38.106 1.00 78.69 99 LEU A CA 1
ATOM 790 C C . LEU A 1 99 ? 11.184 14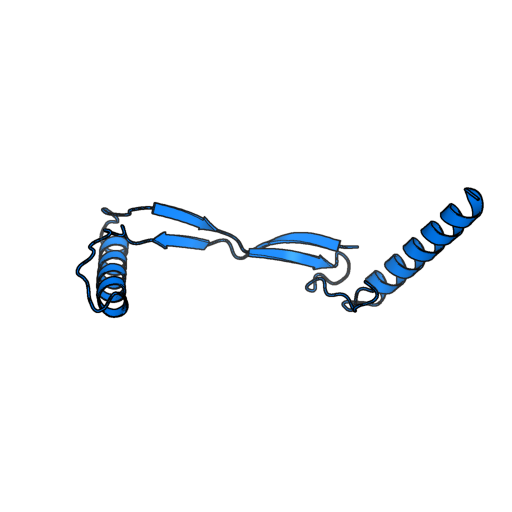.548 -37.935 1.00 78.69 99 LEU A C 1
ATOM 792 O O . LEU A 1 99 ? 10.434 14.861 -38.859 1.00 78.69 99 LEU A O 1
ATOM 796 N N . ASN A 1 100 ? 11.188 15.185 -36.761 1.00 73.38 100 ASN A N 1
ATOM 797 C CA . ASN A 1 100 ? 10.346 16.343 -36.442 1.00 73.38 100 ASN A CA 1
ATOM 798 C C . ASN A 1 100 ? 11.145 17.660 -36.322 1.00 73.38 100 ASN A C 1
ATOM 800 O O . ASN A 1 100 ? 10.560 18.673 -35.935 1.00 73.38 100 ASN A O 1
ATOM 804 N N . GLU A 1 101 ? 12.441 17.638 -36.650 1.00 54.38 101 GLU A N 1
ATOM 805 C CA . GLU A 1 101 ? 13.329 18.802 -36.831 1.00 54.38 101 GLU A CA 1
ATOM 806 C C . GLU A 1 101 ? 13.500 19.138 -38.321 1.00 54.38 101 GLU A C 1
ATOM 808 O O . GLU A 1 101 ? 13.571 20.348 -38.642 1.00 54.38 101 GLU A O 1
#

Radius of gyration: 24.35 Å; chains: 1; bounding box: 37×31×67 Å